Protein AF-A0A970TPM2-F1 (afdb_monomer_lite)

Foldseek 3Di:
DQPDDQVVVQVVVCVVCPPVPDPDDDGDHDPVRLVVQCVPCPDPSNVCVVPNDDPDDDDD

Secondary structure (DSSP, 8-state):
-TTS-HHHHHHHHHHHTTTS----------HHHHHHHHT-TTSHHHHHHHHPPP------

Radius of gyration: 13.06 Å; chains: 1; bounding box: 26×27×37 Å

pLDDT: mean 90.21, std 6.35, range [55.19, 95.75]

Structure (mmCIF, N/CA/C/O backbone):
data_AF-A0A970TPM2-F1
#
_entry.id   AF-A0A970TPM2-F1
#
loop_
_atom_site.group_PDB
_atom_site.id
_atom_site.type_symbol
_atom_site.label_atom_id
_atom_site.label_alt_id
_atom_site.label_comp_id
_atom_site.label_asym_id
_atom_site.label_entity_id
_atom_site.label_seq_id
_atom_site.pdbx_PDB_ins_code
_atom_site.Cartn_x
_atom_site.Cartn_y
_atom_site.Cartn_z
_atom_site.occupancy
_atom_site.B_iso_or_equiv
_atom_site.auth_seq_id
_atom_site.auth_comp_id
_atom_site.auth_asym_id
_atom_site.auth_atom_id
_atom_site.pdbx_PDB_model_num
ATOM 1 N N . ASN A 1 1 ? 9.155 -12.510 -2.532 1.00 63.22 1 ASN A N 1
ATOM 2 C CA . ASN A 1 1 ? 10.372 -12.309 -1.721 1.00 63.22 1 ASN A CA 1
ATOM 3 C C . ASN A 1 1 ? 10.084 -11.186 -0.721 1.00 63.22 1 ASN A C 1
ATOM 5 O O . ASN A 1 1 ? 10.088 -10.023 -1.106 1.00 63.22 1 ASN A O 1
ATOM 9 N N . THR A 1 2 ? 9.656 -11.531 0.499 1.00 82.44 2 THR A N 1
ATOM 10 C CA . THR A 1 2 ? 9.158 -10.579 1.520 1.00 82.44 2 THR A CA 1
ATOM 11 C C . THR A 1 2 ? 10.252 -9.728 2.155 1.00 82.44 2 THR A C 1
ATOM 13 O O . THR A 1 2 ? 9.933 -8.714 2.772 1.00 82.44 2 THR A O 1
ATOM 16 N N . ASP A 1 3 ? 11.511 -10.116 1.954 1.00 87.75 3 ASP A N 1
ATOM 17 C CA . ASP A 1 3 ? 12.689 -9.511 2.583 1.00 87.75 3 ASP A CA 1
ATOM 18 C C . ASP A 1 3 ? 13.232 -8.311 1.795 1.00 87.75 3 ASP A C 1
ATOM 20 O O . ASP A 1 3 ? 14.112 -7.590 2.259 1.00 87.75 3 ASP A O 1
ATOM 24 N N . LYS A 1 4 ? 12.692 -8.068 0.595 1.00 89.81 4 LYS A N 1
ATOM 25 C CA . LYS A 1 4 ? 13.064 -6.921 -0.235 1.00 89.81 4 LYS A CA 1
ATOM 26 C C . LYS A 1 4 ? 12.431 -5.619 0.269 1.00 89.81 4 LYS A C 1
ATOM 28 O O . LYS A 1 4 ? 11.280 -5.630 0.735 1.00 89.81 4 LYS A O 1
ATOM 33 N N . PRO A 1 5 ? 13.102 -4.468 0.073 1.00 90.88 5 PRO A N 1
ATOM 34 C CA . PRO A 1 5 ? 12.497 -3.160 0.284 1.00 90.88 5 PRO A CA 1
ATOM 35 C C . PRO A 1 5 ? 11.146 -3.038 -0.428 1.00 90.88 5 PRO A C 1
ATOM 37 O O . PRO A 1 5 ? 10.949 -3.545 -1.535 1.00 90.88 5 PRO A O 1
ATOM 40 N N . ARG A 1 6 ? 10.193 -2.343 0.201 1.00 90.25 6 ARG A N 1
ATOM 41 C CA . ARG A 1 6 ? 8.835 -2.160 -0.341 1.00 90.25 6 ARG A CA 1
ATOM 42 C C . ARG A 1 6 ? 8.806 -1.671 -1.802 1.00 90.25 6 ARG A C 1
ATOM 44 O O . ARG A 1 6 ? 8.038 -2.247 -2.574 1.00 90.25 6 ARG A O 1
ATOM 51 N N . PRO A 1 7 ? 9.626 -0.683 -2.225 1.00 91.19 7 PRO A N 1
ATOM 52 C CA . PRO A 1 7 ? 9.632 -0.240 -3.620 1.00 91.19 7 PRO A CA 1
ATOM 53 C C . PRO A 1 7 ? 10.028 -1.352 -4.599 1.00 91.19 7 PRO A C 1
ATOM 55 O O . PRO A 1 7 ? 9.417 -1.494 -5.654 1.00 91.19 7 PRO A O 1
ATOM 58 N N . GLU A 1 8 ? 10.998 -2.192 -4.237 1.00 92.56 8 GLU A N 1
ATOM 59 C CA . GLU A 1 8 ? 11.466 -3.284 -5.097 1.00 92.56 8 GLU A CA 1
ATOM 60 C C . GLU A 1 8 ? 10.409 -4.376 -5.273 1.00 92.56 8 GLU A C 1
ATOM 62 O O . GLU A 1 8 ? 10.234 -4.892 -6.378 1.00 92.56 8 GLU A O 1
ATOM 67 N N . ARG A 1 9 ? 9.642 -4.680 -4.217 1.00 93.25 9 ARG A N 1
ATOM 68 C CA . ARG A 1 9 ? 8.499 -5.605 -4.304 1.00 93.25 9 ARG A CA 1
ATOM 69 C C . ARG A 1 9 ? 7.447 -5.113 -5.302 1.00 93.25 9 ARG A C 1
ATOM 71 O O . ARG A 1 9 ? 6.915 -5.906 -6.077 1.00 93.25 9 ARG A O 1
ATOM 78 N N . ALA A 1 10 ? 7.174 -3.808 -5.324 1.00 92.75 10 ALA A N 1
ATOM 79 C CA . ALA A 1 10 ? 6.249 -3.217 -6.290 1.00 92.75 10 ALA A CA 1
ATOM 80 C C . ALA A 1 10 ? 6.788 -3.281 -7.730 1.00 92.75 10 ALA A C 1
ATOM 82 O O . ALA A 1 10 ? 6.021 -3.560 -8.652 1.00 92.75 10 ALA A O 1
ATOM 83 N N . VAL A 1 11 ? 8.098 -3.084 -7.934 1.00 92.25 11 VAL A N 1
ATOM 84 C CA . VAL A 1 11 ? 8.740 -3.182 -9.258 1.00 92.25 11 VAL A CA 1
ATOM 85 C C . VAL A 1 11 ? 8.581 -4.579 -9.862 1.00 92.25 11 VAL A C 1
ATOM 87 O O . VAL A 1 11 ? 8.285 -4.691 -11.052 1.00 92.25 11 VAL A O 1
ATOM 90 N N . GLU A 1 12 ? 8.743 -5.643 -9.072 1.00 91.31 12 GLU A N 1
ATOM 91 C CA . GLU A 1 12 ? 8.553 -7.020 -9.555 1.00 91.31 12 GLU A CA 1
ATOM 92 C C . GLU A 1 12 ? 7.132 -7.255 -10.074 1.00 91.31 12 GLU A C 1
ATOM 94 O O . GLU A 1 12 ? 6.958 -7.7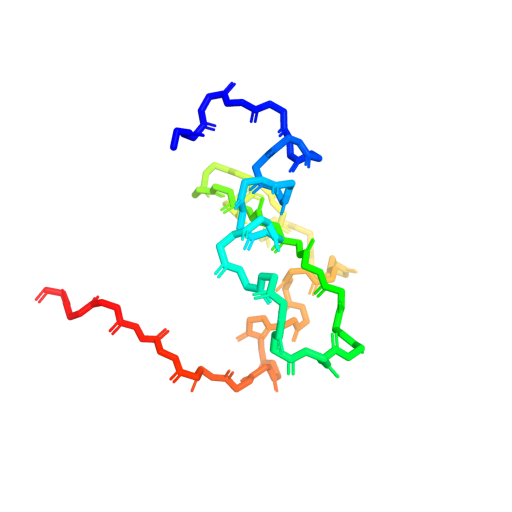27 -11.198 1.00 91.31 12 GLU A O 1
ATOM 99 N N . LEU A 1 13 ? 6.113 -6.855 -9.308 1.00 90.75 13 LEU A N 1
ATOM 100 C CA . LEU A 1 13 ? 4.719 -6.982 -9.741 1.00 90.75 13 LEU A CA 1
ATOM 101 C C . LEU A 1 13 ? 4.410 -6.094 -10.949 1.00 90.75 13 LEU A C 1
ATOM 103 O O . LEU A 1 13 ? 3.691 -6.510 -11.855 1.00 90.75 13 LEU A O 1
ATOM 107 N N . ARG A 1 14 ? 4.989 -4.888 -11.009 1.00 91.50 14 ARG A N 1
ATOM 108 C CA . ARG A 1 14 ? 4.814 -3.988 -12.157 1.00 91.50 14 ARG A CA 1
ATOM 109 C C . ARG A 1 14 ? 5.348 -4.604 -13.447 1.00 91.50 14 ARG A C 1
ATOM 111 O O . ARG A 1 14 ? 4.721 -4.439 -14.488 1.00 91.50 14 ARG A O 1
ATOM 118 N N . LYS A 1 15 ? 6.470 -5.330 -13.376 1.00 91.81 15 LYS A N 1
ATOM 119 C CA . LYS A 1 15 ? 7.024 -6.082 -14.512 1.00 91.81 15 LYS A CA 1
ATOM 120 C C . LYS A 1 15 ? 6.087 -7.207 -14.956 1.00 91.81 15 LYS A C 1
ATOM 122 O 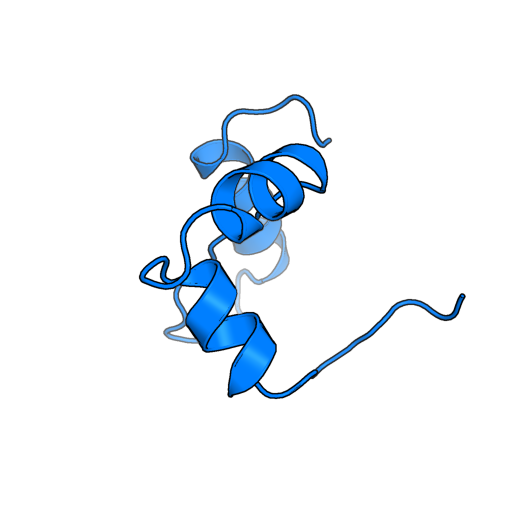O . LYS A 1 15 ? 5.899 -7.379 -16.152 1.00 91.81 15 LYS A O 1
ATOM 127 N N . MET A 1 16 ? 5.466 -7.928 -14.020 1.00 91.56 16 MET A N 1
ATOM 128 C CA . MET A 1 16 ? 4.496 -8.987 -14.344 1.00 91.56 16 MET A CA 1
ATOM 129 C C . MET A 1 16 ? 3.214 -8.441 -14.987 1.00 91.56 16 MET A C 1
ATOM 131 O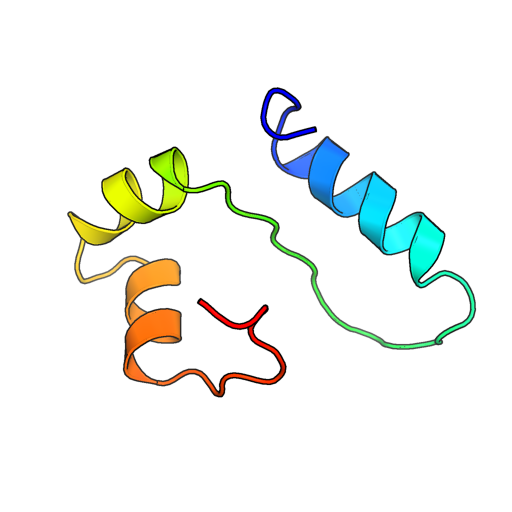 O . MET A 1 16 ? 2.629 -9.090 -15.844 1.00 91.56 16 MET A O 1
ATOM 135 N N . LEU A 1 17 ? 2.795 -7.237 -14.593 1.00 91.31 17 LEU A N 1
ATOM 136 C CA . LEU A 1 17 ? 1.625 -6.541 -15.141 1.00 91.31 17 LEU A CA 1
ATOM 137 C C . LEU A 1 17 ? 1.955 -5.680 -16.373 1.00 91.31 17 LEU A C 1
ATOM 139 O O . LEU A 1 17 ? 1.105 -4.920 -16.850 1.00 91.31 17 LEU A O 1
ATOM 143 N N . TYR A 1 18 ? 3.184 -5.755 -16.890 1.00 89.38 18 TYR A N 1
ATOM 144 C CA . TYR A 1 18 ? 3.587 -4.987 -18.060 1.00 89.38 18 TYR A CA 1
ATOM 145 C C . TYR A 1 18 ? 2.709 -5.346 -19.268 1.00 89.38 18 TYR A C 1
ATOM 147 O O . TYR A 1 18 ? 2.454 -6.513 -19.548 1.00 89.38 18 TYR A O 1
ATOM 155 N N . GLY A 1 19 ? 2.217 -4.327 -19.976 1.00 90.56 19 GLY A N 1
ATOM 156 C CA . GLY A 1 19 ? 1.282 -4.496 -21.094 1.00 90.56 19 GLY A CA 1
ATOM 157 C C . GLY A 1 19 ? -0.203 -4.456 -20.712 1.00 90.56 19 GLY A C 1
ATOM 158 O O . GLY A 1 19 ? -1.027 -4.238 -21.596 1.00 90.56 19 GLY A O 1
ATOM 159 N N . ALA A 1 20 ? -0.557 -4.535 -19.421 1.00 89.75 20 ALA A N 1
ATOM 160 C CA . ALA A 1 20 ? -1.952 -4.428 -18.972 1.00 89.75 20 ALA A CA 1
ATOM 161 C C . ALA A 1 20 ? -2.564 -3.023 -19.171 1.00 89.75 20 ALA A C 1
ATOM 163 O O . ALA A 1 20 ? -3.780 -2.872 -19.121 1.00 89.75 20 ALA A O 1
ATOM 164 N N . LYS A 1 21 ? -1.732 -1.990 -19.396 1.00 87.06 21 LYS A N 1
ATOM 165 C CA . LYS A 1 21 ? -2.137 -0.581 -19.610 1.00 87.06 21 LYS A CA 1
ATOM 166 C C . LYS A 1 21 ? -3.054 -0.012 -18.509 1.00 87.06 21 LYS A C 1
ATOM 168 O O . LYS A 1 21 ? -3.858 0.877 -18.768 1.00 87.06 21 LYS A O 1
ATOM 173 N N . LEU A 1 22 ? -2.909 -0.498 -17.275 1.00 87.56 22 LEU A N 1
ATOM 174 C CA . LEU A 1 22 ? -3.681 -0.030 -16.124 1.00 87.56 22 LEU A CA 1
ATOM 175 C C . LEU A 1 22 ? -2.960 1.126 -15.404 1.00 87.56 22 LEU A C 1
ATOM 177 O O . LEU A 1 22 ? -1.820 0.937 -14.957 1.00 87.56 22 LEU A O 1
ATOM 181 N N . PRO A 1 23 ? -3.600 2.299 -15.232 1.00 90.00 23 PRO A N 1
ATOM 182 C CA . PRO A 1 23 ? -3.055 3.405 -14.451 1.00 90.00 23 PRO A CA 1
ATOM 183 C C . PRO A 1 23 ? -3.353 3.199 -12.958 1.00 90.00 23 PRO A C 1
ATOM 185 O O . PRO A 1 23 ? -4.128 3.933 -12.357 1.00 90.00 23 PRO A O 1
ATOM 188 N N . ILE A 1 24 ? -2.780 2.150 -12.369 1.00 89.69 24 ILE A N 1
ATOM 189 C CA . ILE A 1 24 ? -2.939 1.837 -10.941 1.00 89.69 24 ILE A CA 1
ATOM 190 C C . ILE A 1 24 ? -1.647 2.110 -10.185 1.00 89.69 24 ILE A C 1
ATOM 192 O O . ILE A 1 24 ? -0.568 1.938 -10.752 1.00 89.69 24 ILE A O 1
ATOM 196 N N . ASP A 1 25 ? -1.738 2.454 -8.905 1.00 90.06 25 ASP A N 1
ATOM 197 C CA . ASP A 1 25 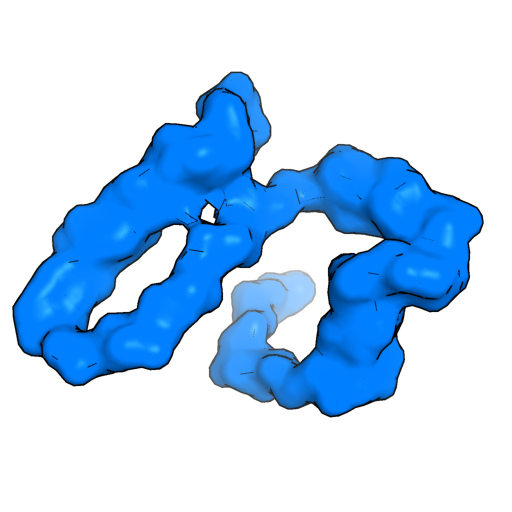? -0.595 2.476 -7.994 1.00 90.06 25 ASP A CA 1
ATOM 198 C C . ASP A 1 25 ? -0.509 1.152 -7.235 1.00 90.06 25 ASP A C 1
ATOM 200 O O . ASP A 1 25 ? -1.504 0.642 -6.723 1.00 90.06 25 ASP A O 1
ATOM 204 N N . LEU A 1 26 ? 0.690 0.566 -7.191 1.00 91.19 26 LEU A N 1
ATOM 205 C CA . LEU A 1 26 ? 0.930 -0.709 -6.517 1.00 91.19 26 LEU A CA 1
ATOM 206 C C . LEU A 1 26 ? 1.709 -0.465 -5.232 1.00 91.19 26 LEU A C 1
ATOM 208 O O . LEU A 1 26 ? 2.868 -0.049 -5.272 1.00 91.19 26 LEU A O 1
ATOM 212 N N . ILE A 1 27 ? 1.088 -0.786 -4.101 1.00 92.12 27 ILE A N 1
ATOM 213 C CA . ILE A 1 27 ? 1.735 -0.779 -2.792 1.00 92.12 27 ILE A CA 1
ATOM 214 C C . ILE A 1 27 ? 1.684 -2.201 -2.244 1.00 92.12 27 ILE A C 1
ATOM 216 O O . ILE A 1 27 ? 0.611 -2.764 -2.045 1.00 92.12 27 ILE A O 1
ATOM 220 N N . VAL A 1 28 ? 2.857 -2.792 -2.025 1.00 93.44 28 VAL A N 1
ATOM 221 C CA . VAL A 1 28 ? 2.988 -4.202 -1.643 1.00 93.44 28 VAL A CA 1
ATOM 222 C C . VAL A 1 28 ? 3.456 -4.280 -0.201 1.00 93.44 28 VAL A C 1
ATOM 224 O O . VAL A 1 28 ? 4.630 -4.046 0.071 1.00 93.44 28 VAL A O 1
ATOM 227 N N . TYR A 1 29 ? 2.551 -4.606 0.715 1.00 92.81 29 TYR A N 1
ATOM 228 C CA . TYR A 1 29 ? 2.883 -4.825 2.121 1.00 92.81 29 TYR A CA 1
ATOM 229 C C . TYR A 1 29 ? 3.205 -6.299 2.389 1.00 92.81 29 TYR A C 1
ATOM 231 O O . TYR A 1 29 ? 2.697 -7.192 1.715 1.00 92.81 29 TYR A O 1
ATOM 239 N N . ASN A 1 30 ? 4.075 -6.559 3.361 1.00 93.06 30 ASN A N 1
ATOM 240 C CA . ASN A 1 30 ? 4.242 -7.877 3.965 1.00 93.06 30 ASN A CA 1
ATOM 241 C C . ASN A 1 30 ? 3.429 -7.946 5.267 1.00 93.06 30 ASN A C 1
ATOM 243 O O . ASN A 1 30 ? 2.939 -6.927 5.755 1.00 93.06 30 ASN A O 1
ATOM 247 N N . GLN A 1 31 ? 3.295 -9.145 5.837 1.00 91.31 31 GLN A N 1
ATOM 248 C CA . GLN A 1 31 ? 2.455 -9.341 7.019 1.00 91.31 31 GLN A CA 1
ATOM 249 C C . GLN A 1 31 ? 2.913 -8.490 8.211 1.00 91.31 31 GLN A C 1
ATOM 251 O O . GLN A 1 31 ? 2.093 -7.838 8.845 1.00 91.31 31 GLN A O 1
ATOM 256 N N . LYS A 1 32 ? 4.227 -8.411 8.453 1.00 92.75 32 LYS A N 1
ATOM 257 C CA . LYS A 1 32 ? 4.796 -7.609 9.542 1.00 92.75 32 LYS A CA 1
ATOM 258 C C . LYS A 1 32 ? 4.436 -6.124 9.410 1.00 92.75 32 LYS A C 1
ATOM 260 O O . LYS A 1 32 ? 4.015 -5.509 10.382 1.00 92.75 32 LYS A O 1
ATOM 265 N N . GLU A 1 33 ? 4.558 -5.556 8.211 1.00 93.12 33 GLU A N 1
ATOM 266 C CA . GLU A 1 33 ? 4.198 -4.158 7.949 1.00 93.12 33 GLU A CA 1
ATOM 267 C C . GLU A 1 33 ? 2.693 -3.915 8.139 1.00 93.12 33 GLU A C 1
ATOM 269 O O . GLU A 1 33 ? 2.296 -2.864 8.646 1.00 93.12 33 GLU A O 1
ATOM 274 N N . ILE A 1 34 ? 1.846 -4.877 7.755 1.00 93.00 34 ILE A N 1
ATOM 275 C CA . ILE A 1 34 ? 0.398 -4.809 8.001 1.00 93.00 34 ILE A CA 1
ATOM 276 C C . ILE A 1 34 ? 0.129 -4.812 9.509 1.00 93.00 34 ILE A C 1
ATOM 278 O O . ILE A 1 34 ? -0.594 -3.952 10.004 1.00 93.00 34 ILE A O 1
ATOM 282 N N . ASP A 1 35 ? 0.739 -5.729 10.254 1.00 93.12 35 ASP A N 1
ATOM 283 C CA . ASP A 1 35 ? 0.530 -5.860 11.697 1.00 93.12 35 ASP A CA 1
ATOM 284 C C . ASP A 1 35 ? 1.015 -4.622 12.468 1.00 93.12 35 ASP A C 1
ATOM 286 O O . ASP A 1 35 ? 0.380 -4.180 13.428 1.00 93.12 35 ASP A O 1
ATOM 290 N N . GLU A 1 36 ? 2.122 -4.015 12.036 1.00 92.06 36 GLU A N 1
ATOM 291 C CA . GLU A 1 36 ? 2.638 -2.769 12.604 1.00 92.06 36 GLU A CA 1
ATOM 292 C C . GLU A 1 36 ? 1.728 -1.575 12.292 1.00 92.06 36 GLU A C 1
ATOM 294 O O . GLU A 1 36 ? 1.402 -0.796 13.190 1.00 92.06 36 GLU A O 1
ATOM 299 N N . THR A 1 37 ? 1.272 -1.440 11.043 1.00 90.56 37 THR A N 1
ATOM 300 C CA . THR A 1 37 ? 0.401 -0.328 10.622 1.00 90.56 37 THR A CA 1
ATOM 301 C C . THR A 1 37 ? -1.011 -0.429 11.190 1.00 90.56 37 THR A C 1
ATOM 303 O O . THR A 1 37 ? -1.608 0.606 11.496 1.00 90.56 37 THR A O 1
ATOM 306 N N . ARG A 1 38 ? -1.507 -1.646 11.449 1.00 88.44 38 ARG A N 1
ATOM 307 C CA . ARG A 1 38 ? -2.786 -1.888 12.133 1.00 88.44 38 ARG A CA 1
ATOM 308 C C . ARG A 1 38 ? -2.876 -1.221 13.502 1.00 88.44 38 ARG A C 1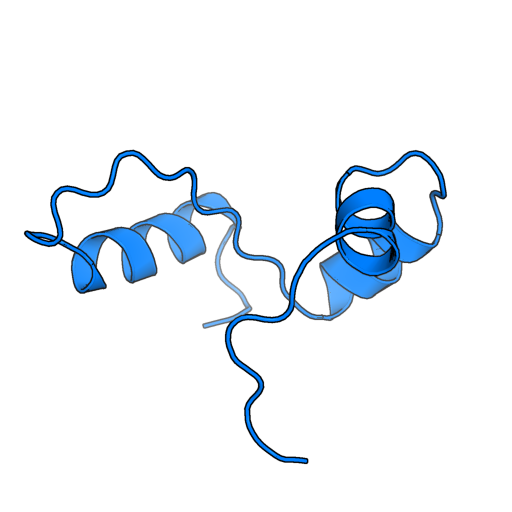
ATOM 310 O O . ARG A 1 38 ? -3.966 -0.828 13.914 1.00 88.44 38 ARG A O 1
ATOM 317 N N . LYS A 1 39 ? -1.745 -1.010 14.183 1.00 90.56 39 LYS A N 1
ATOM 318 C CA . LYS A 1 39 ? -1.697 -0.308 15.478 1.00 90.56 39 LYS A CA 1
ATOM 319 C C . LYS A 1 39 ? -2.096 1.168 15.371 1.00 90.56 39 LYS A C 1
ATOM 321 O O . LYS A 1 39 ? -2.525 1.752 16.362 1.00 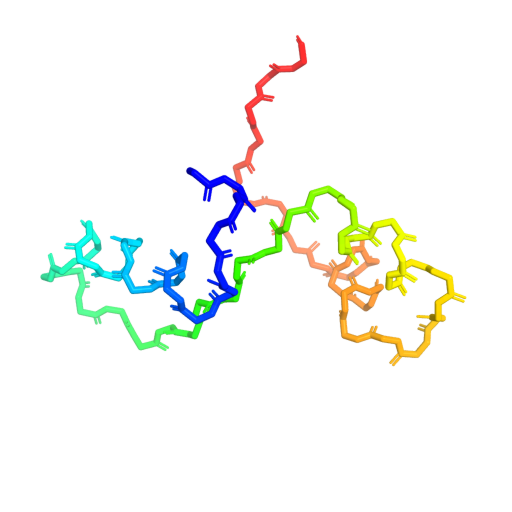90.56 39 LYS A O 1
ATOM 326 N N . ASN A 1 40 ? -1.979 1.773 14.187 1.00 91.81 40 ASN A N 1
ATOM 327 C CA . ASN A 1 40 ? -2.376 3.154 13.936 1.00 91.81 40 ASN A CA 1
ATOM 328 C C . ASN A 1 40 ? -3.688 3.212 13.141 1.00 91.81 40 ASN A C 1
ATOM 330 O O . ASN A 1 40 ? -3.695 3.021 11.923 1.00 91.81 40 ASN A O 1
ATOM 334 N N . LYS A 1 41 ? -4.795 3.541 13.818 1.00 88.88 41 LYS A N 1
ATOM 335 C CA . LYS A 1 41 ? -6.142 3.654 13.222 1.00 88.88 41 LYS A CA 1
ATOM 336 C C . LYS A 1 41 ? -6.239 4.651 12.064 1.00 88.88 41 LYS A C 1
ATOM 338 O O . LYS A 1 41 ? -7.057 4.460 11.179 1.00 88.88 41 LYS A O 1
ATOM 343 N N . TYR A 1 42 ? -5.381 5.667 12.031 1.00 91.06 42 TYR A N 1
ATOM 344 C CA . TYR A 1 42 ? -5.373 6.678 10.969 1.00 91.06 42 TYR A CA 1
ATOM 345 C C . TYR A 1 42 ? -4.467 6.306 9.788 1.00 91.06 42 TYR A C 1
ATOM 347 O O . TYR A 1 42 ? -4.238 7.121 8.896 1.00 91.06 42 TYR A O 1
ATOM 355 N N . SER A 1 43 ? -3.897 5.096 9.782 1.00 92.56 43 SER A N 1
ATOM 356 C CA . SER A 1 43 ? -3.067 4.639 8.673 1.00 92.56 43 SER A CA 1
ATOM 357 C C . SER A 1 43 ? -3.908 4.314 7.437 1.00 92.56 43 SER A C 1
ATOM 359 O O . SER A 1 43 ? -5.029 3.815 7.528 1.00 92.56 43 SER A O 1
ATOM 361 N N . PHE A 1 44 ? -3.317 4.534 6.261 1.00 90.75 44 PHE A N 1
ATOM 362 C CA . PHE A 1 44 ? -3.919 4.157 4.981 1.00 90.75 44 PHE A CA 1
ATOM 363 C C . PHE A 1 44 ? -4.293 2.667 4.932 1.00 90.75 44 PHE A C 1
ATOM 365 O O . PHE A 1 44 ? -5.368 2.316 4.461 1.00 90.75 44 PHE A O 1
ATOM 372 N N . VAL A 1 45 ? -3.435 1.793 5.474 1.00 93.31 45 VAL A N 1
ATOM 373 C CA . VAL A 1 45 ? -3.682 0.343 5.514 1.00 93.31 45 VAL A CA 1
ATOM 374 C C . VAL A 1 45 ? -4.944 0.022 6.307 1.00 93.31 45 VAL A C 1
ATOM 376 O O . VAL A 1 45 ? -5.756 -0.762 5.831 1.00 93.31 45 VAL A O 1
ATOM 379 N N . ASN A 1 46 ? -5.152 0.649 7.468 1.00 92.81 46 ASN A N 1
ATOM 380 C CA . ASN A 1 46 ? -6.377 0.434 8.240 1.00 92.81 46 ASN A CA 1
ATOM 381 C C . ASN A 1 46 ? -7.623 0.896 7.483 1.00 92.81 46 ASN A C 1
ATOM 383 O O . ASN A 1 46 ? -8.588 0.145 7.405 1.00 92.81 46 ASN A O 1
ATOM 387 N N . ASN A 1 47 ? -7.575 2.062 6.834 1.00 93.75 47 ASN A N 1
ATOM 388 C CA . ASN A 1 47 ? -8.698 2.530 6.022 1.00 93.75 47 ASN A CA 1
ATOM 389 C C . ASN A 1 47 ? -9.037 1.561 4.870 1.00 93.75 47 ASN A C 1
ATOM 391 O O . ASN A 1 47 ? -10.211 1.289 4.620 1.00 93.75 47 ASN A O 1
ATOM 395 N N . VAL A 1 48 ? -8.023 0.987 4.211 1.00 93.81 48 VAL A N 1
ATOM 396 C CA . VAL A 1 48 ? -8.211 -0.026 3.158 1.00 93.81 48 VAL A CA 1
ATOM 397 C C . VAL A 1 48 ? -8.747 -1.343 3.721 1.00 93.81 48 VAL A C 1
ATOM 399 O O . VAL A 1 48 ? -9.570 -1.978 3.073 1.00 93.81 48 VAL A O 1
ATOM 402 N N . LEU A 1 49 ? -8.319 -1.766 4.911 1.00 91.75 49 LEU A N 1
ATOM 403 C CA . LEU A 1 49 ? -8.844 -2.979 5.544 1.00 91.75 49 LEU A CA 1
ATOM 404 C C . LEU A 1 49 ? -10.309 -2.828 5.980 1.00 91.75 49 LEU A C 1
ATOM 406 O O . LEU A 1 49 ? -11.039 -3.814 5.972 1.00 91.75 49 LEU A O 1
ATOM 410 N N . GLU A 1 50 ? -10.738 -1.619 6.344 1.00 92.62 50 GLU A N 1
ATOM 411 C CA . GLU A 1 50 ? -12.117 -1.335 6.759 1.00 92.62 50 GLU A CA 1
ATOM 412 C C . GLU A 1 50 ? -13.069 -1.104 5.573 1.00 92.62 50 GLU A C 1
ATOM 414 O O . GLU A 1 50 ? -14.215 -1.544 5.612 1.00 92.62 50 GLU A O 1
ATOM 419 N N . SER A 1 51 ? -12.615 -0.403 4.528 1.00 95.44 51 SER A N 1
ATOM 420 C CA . SER A 1 51 ? -13.476 0.077 3.428 1.00 95.44 51 SER A CA 1
ATOM 421 C C . SER A 1 51 ? -13.146 -0.502 2.052 1.00 95.44 51 SER A C 1
ATOM 423 O O . SER A 1 51 ? -13.902 -0.323 1.094 1.00 95.44 51 SER A O 1
ATOM 425 N N . GLY A 1 52 ? -12.006 -1.176 1.927 1.00 93.94 52 GLY A N 1
ATOM 426 C CA . GLY A 1 52 ? -11.539 -1.734 0.669 1.00 93.94 52 GLY A CA 1
ATOM 427 C C . GLY A 1 52 ? -12.361 -2.936 0.217 1.00 93.94 52 GLY A C 1
ATOM 428 O O . GLY A 1 52 ? -13.051 -3.600 0.988 1.00 93.94 52 GLY A O 1
ATOM 429 N N . LYS A 1 53 ? -12.251 -3.245 -1.076 1.00 95.75 53 LYS A N 1
ATOM 430 C CA . LYS A 1 53 ? -12.868 -4.425 -1.680 1.00 95.75 53 LYS A CA 1
ATOM 431 C C . LYS A 1 53 ? -11.814 -5.498 -1.916 1.00 95.75 53 LYS A C 1
ATOM 433 O O . LYS A 1 53 ? -10.834 -5.261 -2.623 1.00 95.75 53 LYS A O 1
ATOM 438 N N . VAL A 1 54 ? -12.039 -6.691 -1.372 1.00 94.44 54 VAL A N 1
ATOM 439 C CA . VAL A 1 54 ? -11.205 -7.858 -1.675 1.00 94.44 54 VAL A CA 1
ATOM 440 C C . VAL A 1 54 ? -11.451 -8.269 -3.125 1.00 94.44 54 VAL A C 1
ATOM 442 O O . VAL A 1 54 ? -12.564 -8.627 -3.504 1.00 94.44 54 VAL A O 1
ATOM 445 N N . MET A 1 55 ? -10.405 -8.181 -3.946 1.00 92.69 55 MET A N 1
ATOM 446 C CA . MET A 1 55 ? -10.442 -8.606 -5.351 1.00 92.69 55 MET A CA 1
ATOM 447 C C . MET A 1 55 ? -10.012 -10.065 -5.517 1.00 92.69 55 MET A C 1
ATOM 449 O O . MET A 1 55 ? -10.467 -10.741 -6.435 1.00 92.69 55 MET A O 1
ATOM 453 N N . TYR A 1 56 ? -9.123 -10.536 -4.641 1.00 93.38 56 TYR A N 1
ATOM 454 C CA . TYR A 1 56 ? -8.600 -11.895 -4.625 1.00 93.38 56 TYR A CA 1
ATOM 455 C C . TYR A 1 56 ? -8.043 -12.216 -3.236 1.00 93.38 56 TYR A C 1
ATOM 457 O O . TYR A 1 56 ? -7.374 -11.382 -2.626 1.00 93.38 56 TYR A O 1
ATOM 465 N N . GLU A 1 57 ? -8.270 -13.442 -2.779 1.00 93.19 57 GLU A N 1
ATOM 466 C CA . GLU A 1 57 ? -7.655 -14.022 -1.591 1.00 93.19 57 GLU A CA 1
ATOM 467 C C . GLU A 1 57 ? -7.228 -15.450 -1.936 1.00 93.19 57 GLU A C 1
ATOM 469 O O . GLU A 1 57 ? -7.958 -16.187 -2.602 1.00 93.19 57 GLU A O 1
ATOM 474 N N . ARG A 1 58 ? -6.022 -15.847 -1.521 1.00 89.12 58 ARG A N 1
ATOM 475 C CA . ARG A 1 58 ? -5.596 -17.239 -1.663 1.00 89.12 58 ARG A CA 1
ATOM 476 C C . ARG A 1 58 ? -6.263 -18.025 -0.535 1.00 89.12 58 ARG A C 1
ATOM 478 O O . ARG A 1 58 ? -6.027 -17.685 0.619 1.00 89.12 58 ARG A O 1
ATOM 485 N N . GLY A 1 59 ? -7.075 -19.025 -0.884 1.00 80.38 59 GLY A N 1
ATOM 486 C CA . GLY A 1 59 ? -7.837 -19.828 0.077 1.00 80.38 59 GLY A CA 1
ATOM 487 C C . GLY A 1 59 ? -6.988 -20.294 1.262 1.00 80.38 59 GLY A C 1
ATOM 488 O O . GLY A 1 59 ? -5.829 -20.680 1.075 1.00 80.38 59 GLY A O 1
ATOM 489 N N . SER A 1 60 ? -7.575 -20.169 2.455 1.00 55.19 60 SER A N 1
ATOM 490 C CA . SER A 1 60 ? -7.005 -20.622 3.729 1.00 55.19 60 SER A CA 1
ATOM 491 C C . SER A 1 60 ? -6.841 -22.135 3.773 1.00 55.19 60 SER A C 1
ATOM 493 O O . SER A 1 60 ? -7.726 -22.832 3.226 1.00 55.19 60 SER A O 1
#

Sequence (60 aa):
NTDKPRPERAVELRKMLYGAKLPIDLIVYNQKEIDETRKNKYSFVNNVLESGKVMYERGS